Protein AF-A0A6G0WUA9-F1 (afdb_monomer_lite)

Structure (mmCIF, N/CA/C/O backbone):
data_AF-A0A6G0WUA9-F1
#
_entry.id   AF-A0A6G0WUA9-F1
#
loop_
_atom_site.group_PDB
_atom_site.id
_atom_site.type_symbol
_atom_site.label_atom_id
_atom_site.label_alt_id
_atom_site.label_comp_id
_atom_site.label_asym_id
_atom_site.label_entity_id
_atom_site.label_seq_id
_atom_site.pdbx_PDB_ins_code
_atom_site.Cartn_x
_atom_site.Cartn_y
_atom_site.Cartn_z
_atom_site.occupancy
_atom_site.B_iso_or_equiv
_atom_site.auth_seq_id
_atom_site.auth_comp_id
_atom_site.auth_asym_id
_atom_site.auth_atom_id
_atom_site.pdbx_PDB_model_num
ATOM 1 N N . MET A 1 1 ? 9.630 -8.449 4.099 1.00 45.69 1 MET A N 1
ATOM 2 C CA . MET A 1 1 ? 8.150 -8.418 4.098 1.00 45.69 1 MET A CA 1
ATOM 3 C C . MET A 1 1 ? 7.692 -8.421 2.646 1.00 45.69 1 MET A C 1
ATOM 5 O O . MET A 1 1 ? 8.078 -7.511 1.926 1.00 45.69 1 MET A O 1
ATOM 9 N N . GLY A 1 2 ? 6.976 -9.447 2.185 1.00 57.03 2 GLY A N 1
ATOM 10 C CA . GLY A 1 2 ? 6.483 -9.549 0.804 1.00 57.03 2 GLY A CA 1
ATOM 11 C C . GLY A 1 2 ? 4.972 -9.759 0.796 1.00 57.03 2 GLY A C 1
ATOM 12 O O . GLY A 1 2 ? 4.442 -10.394 1.703 1.00 57.03 2 GLY A O 1
ATOM 13 N N . TYR A 1 3 ? 4.275 -9.203 -0.194 1.00 69.69 3 TYR A N 1
ATOM 14 C CA . TYR A 1 3 ? 2.834 -9.393 -0.358 1.00 69.69 3 TYR A CA 1
ATOM 15 C C . TYR A 1 3 ? 2.589 -10.654 -1.196 1.00 69.69 3 TYR A C 1
ATOM 17 O O . TYR A 1 3 ? 2.623 -10.599 -2.422 1.00 69.69 3 TYR A O 1
ATOM 25 N N . ASN A 1 4 ? 2.435 -11.806 -0.541 1.00 78.56 4 ASN A N 1
ATOM 26 C CA . ASN A 1 4 ? 2.201 -13.090 -1.205 1.00 78.56 4 ASN A CA 1
ATOM 27 C C . ASN A 1 4 ? 0.867 -13.686 -0.723 1.00 78.56 4 ASN A C 1
ATOM 29 O O . ASN A 1 4 ? 0.706 -13.830 0.491 1.00 78.56 4 ASN A O 1
ATOM 33 N N . PRO A 1 5 ? -0.072 -14.056 -1.612 1.00 81.44 5 PRO A N 1
ATOM 34 C CA . PRO A 1 5 ? -0.045 -13.937 -3.076 1.00 81.44 5 PRO A CA 1
ATOM 35 C C . PRO A 1 5 ? -0.154 -12.484 -3.588 1.00 81.44 5 PRO A C 1
ATOM 37 O O . PRO A 1 5 ? -0.708 -11.623 -2.900 1.00 81.44 5 PRO A O 1
ATOM 40 N N . PRO A 1 6 ? 0.358 -12.189 -4.799 1.00 83.50 6 PRO A N 1
ATOM 41 C CA . PRO A 1 6 ? 0.211 -10.877 -5.428 1.00 83.50 6 PRO A CA 1
ATOM 42 C C . PRO A 1 6 ? -1.265 -10.579 -5.714 1.00 83.50 6 PRO A C 1
ATOM 44 O O . PRO A 1 6 ? -2.042 -11.493 -5.982 1.00 83.50 6 PRO A O 1
ATOM 47 N N . THR A 1 7 ? -1.654 -9.299 -5.707 1.00 83.25 7 THR A N 1
ATOM 48 C CA . THR A 1 7 ? -3.050 -8.861 -5.903 1.00 83.25 7 THR A CA 1
ATOM 49 C C . THR A 1 7 ? -3.685 -9.429 -7.179 1.00 83.25 7 THR A C 1
ATOM 51 O O . THR A 1 7 ? -4.884 -9.701 -7.188 1.00 83.25 7 THR A O 1
ATOM 54 N N . SER A 1 8 ? -2.897 -9.636 -8.238 1.00 81.75 8 SER A N 1
ATOM 55 C CA . SER A 1 8 ? -3.339 -10.232 -9.506 1.00 81.75 8 SER A CA 1
ATOM 56 C C . SER A 1 8 ? -3.740 -11.711 -9.410 1.00 81.75 8 SER A C 1
ATOM 58 O O . SER A 1 8 ? -4.536 -12.170 -10.223 1.00 81.75 8 SER A O 1
ATOM 60 N N . ALA A 1 9 ? -3.226 -12.451 -8.425 1.00 86.38 9 ALA A N 1
ATOM 61 C CA . ALA A 1 9 ? -3.489 -13.879 -8.235 1.00 86.38 9 ALA A CA 1
ATOM 62 C C . ALA A 1 9 ? -4.602 -14.163 -7.208 1.00 86.38 9 ALA A C 1
ATOM 64 O O . ALA A 1 9 ? -4.903 -15.323 -6.930 1.00 86.38 9 ALA A O 1
ATOM 65 N N . ILE A 1 10 ? -5.205 -13.126 -6.617 1.00 86.88 10 ILE A N 1
ATOM 66 C CA . ILE A 1 10 ? -6.220 -13.280 -5.568 1.00 86.88 10 ILE A CA 1
ATOM 67 C C . ILE A 1 10 ? -7.587 -13.571 -6.204 1.00 86.88 10 ILE A C 1
ATOM 69 O O . ILE A 1 10 ? -8.071 -12.751 -6.991 1.00 86.88 10 ILE A O 1
ATOM 73 N N . PRO A 1 11 ? -8.261 -14.679 -5.834 1.00 88.44 11 PRO A N 1
ATOM 74 C CA . PRO A 1 11 ? -9.616 -14.963 -6.294 1.00 88.44 11 PRO A CA 1
ATOM 75 C C . PRO A 1 11 ? -10.588 -13.846 -5.901 1.00 88.44 11 PRO A C 1
ATOM 77 O O . PRO A 1 11 ? -10.499 -13.288 -4.803 1.00 88.44 11 PRO A O 1
ATOM 80 N N . SER A 1 12 ? -11.564 -13.547 -6.762 1.00 85.62 12 SER A N 1
ATOM 81 C CA . SER A 1 12 ? -12.538 -12.462 -6.550 1.00 85.62 12 SER A CA 1
ATOM 82 C C . SER A 1 12 ? -13.232 -12.534 -5.183 1.00 85.62 12 SER A C 1
ATOM 84 O O . SER A 1 12 ? -13.353 -11.513 -4.507 1.00 85.62 12 SER A O 1
ATOM 86 N N . GLY A 1 13 ? -13.589 -13.742 -4.734 1.00 87.81 13 GLY A N 1
ATOM 87 C CA . GLY A 1 13 ? -14.255 -13.986 -3.451 1.00 87.81 13 GLY A CA 1
ATOM 88 C C . GLY A 1 13 ? -13.430 -13.642 -2.206 1.00 87.81 13 GLY A C 1
ATOM 89 O O . GLY A 1 13 ? -14.011 -13.371 -1.163 1.00 87.81 13 GLY A O 1
ATOM 90 N N . PHE A 1 14 ? -12.098 -13.583 -2.298 1.00 86.94 14 PHE A N 1
ATOM 91 C CA . PHE A 1 14 ? -11.214 -13.238 -1.172 1.00 86.94 14 PHE A CA 1
ATOM 92 C C . PHE A 1 14 ? -10.636 -11.823 -1.264 1.00 86.94 14 PHE A C 1
ATOM 94 O O . PHE A 1 14 ? -9.921 -11.368 -0.368 1.00 86.94 14 PHE A O 1
ATOM 101 N N . ARG A 1 15 ? -10.957 -11.082 -2.328 1.00 84.25 15 ARG A N 1
ATOM 102 C CA . ARG A 1 15 ? -10.395 -9.749 -2.563 1.00 84.25 15 ARG A CA 1
ATOM 103 C C . ARG A 1 15 ? -10.797 -8.749 -1.476 1.00 84.25 15 ARG A C 1
ATOM 105 O O . ARG A 1 15 ? -9.969 -7.919 -1.097 1.00 84.25 15 ARG A O 1
ATOM 112 N N . TRP A 1 16 ? -12.008 -8.877 -0.929 1.00 85.75 16 TRP A N 1
ATOM 113 C CA . TRP A 1 16 ? -12.521 -8.027 0.153 1.00 85.75 16 TRP A CA 1
ATOM 114 C C . TRP A 1 16 ? -11.680 -8.128 1.435 1.00 85.75 16 TRP A C 1
ATOM 116 O O . TRP A 1 16 ? -11.444 -7.127 2.114 1.00 85.75 16 TRP A O 1
ATOM 126 N N . LEU A 1 17 ? -11.151 -9.317 1.736 1.00 85.31 17 LEU A N 1
ATOM 127 C CA . LEU A 1 17 ? -10.341 -9.535 2.930 1.00 85.31 17 LEU A CA 1
ATOM 128 C C . LEU A 1 17 ? -9.086 -8.662 2.867 1.00 85.31 17 LEU A C 1
ATOM 130 O O . LEU A 1 17 ? -8.742 -7.962 3.816 1.00 85.31 17 LEU A O 1
ATOM 134 N N . THR A 1 18 ? -8.477 -8.596 1.682 1.00 80.38 18 THR A N 1
ATOM 135 C CA . THR A 1 18 ? -7.314 -7.741 1.459 1.00 80.38 18 THR A CA 1
ATOM 136 C C . THR A 1 18 ? -7.622 -6.251 1.494 1.00 80.38 18 THR A C 1
ATOM 138 O O . THR A 1 18 ? -6.723 -5.464 1.762 1.00 80.38 18 THR A O 1
ATOM 141 N N . THR A 1 19 ? -8.854 -5.830 1.203 1.00 82.25 19 THR A N 1
ATOM 142 C CA . THR A 1 19 ? -9.231 -4.411 1.287 1.00 82.25 19 THR A CA 1
ATOM 143 C C . THR A 1 19 ? -9.461 -3.944 2.721 1.00 82.25 19 THR A C 1
ATOM 145 O O . THR A 1 19 ? -9.361 -2.751 2.982 1.00 82.25 19 THR A O 1
ATOM 148 N N . ILE A 1 20 ? -9.722 -4.846 3.666 1.00 83.44 20 ILE A N 1
ATOM 149 C CA . ILE A 1 20 ? -9.905 -4.473 5.076 1.00 83.44 20 ILE A CA 1
ATOM 150 C C . ILE A 1 20 ? -8.560 -4.413 5.812 1.00 83.44 20 ILE A C 1
ATOM 152 O O . ILE A 1 20 ? -8.407 -3.627 6.740 1.00 83.44 20 ILE A O 1
ATOM 156 N N . THR A 1 21 ? -7.566 -5.203 5.394 1.00 85.25 21 THR A N 1
ATOM 157 C CA . THR A 1 21 ? -6.255 -5.299 6.056 1.00 85.25 21 THR A CA 1
ATOM 158 C C . THR A 1 21 ? -5.450 -3.988 5.963 1.00 85.25 21 THR A C 1
ATOM 160 O O . THR A 1 21 ? -4.906 -3.686 4.896 1.00 85.25 21 THR A O 1
ATOM 163 N N . PRO A 1 22 ? -5.268 -3.234 7.069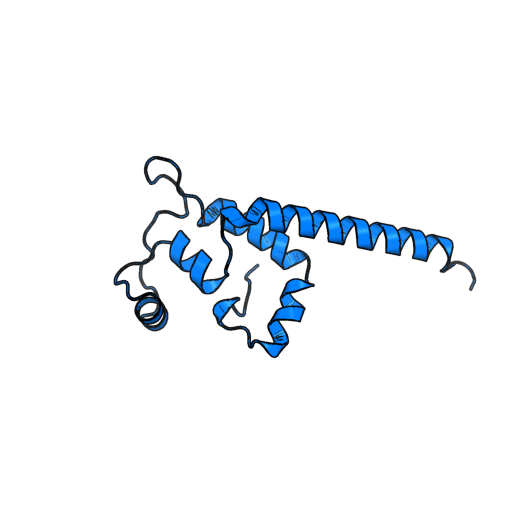 1.00 81.38 22 PRO A N 1
ATOM 164 C CA . PRO A 1 22 ? -4.612 -1.920 7.034 1.00 81.38 22 PRO A CA 1
ATOM 165 C C . PRO A 1 22 ? -3.152 -1.944 6.538 1.00 81.38 22 PRO A C 1
ATOM 167 O O . PRO A 1 22 ? -2.791 -1.088 5.724 1.00 81.38 22 PRO A O 1
ATOM 170 N N . PRO A 1 23 ? -2.310 -2.935 6.921 1.00 84.81 23 PRO A N 1
ATOM 171 C CA . PRO A 1 23 ? -0.922 -3.021 6.458 1.00 84.81 23 PRO A CA 1
ATOM 172 C C . PRO A 1 23 ? -0.741 -3.018 4.936 1.00 84.81 23 PRO A C 1
ATOM 174 O O . PRO A 1 23 ? 0.281 -2.540 4.441 1.00 84.81 23 PRO A O 1
ATOM 177 N N . LYS A 1 24 ? -1.731 -3.507 4.174 1.00 86.12 24 LYS A N 1
ATOM 178 C CA . LYS A 1 24 ? -1.681 -3.511 2.705 1.00 86.12 24 LYS A CA 1
ATOM 179 C C . LYS A 1 24 ? -1.519 -2.102 2.149 1.00 86.12 24 LYS A C 1
ATOM 181 O O . LYS A 1 24 ? -0.750 -1.898 1.211 1.00 86.12 24 LYS A O 1
ATOM 186 N N . TYR A 1 25 ? -2.242 -1.138 2.705 1.00 87.62 25 TYR A N 1
ATOM 187 C CA . TYR A 1 25 ? -2.235 0.236 2.219 1.00 87.62 25 TYR A CA 1
ATOM 188 C C . TYR A 1 25 ? -0.919 0.944 2.545 1.00 87.62 25 TYR A C 1
ATOM 190 O O . TYR A 1 25 ? -0.374 1.616 1.676 1.00 87.62 25 TYR A O 1
ATOM 198 N N . GLY A 1 26 ? -0.352 0.714 3.735 1.00 88.38 26 GLY A N 1
ATOM 199 C CA . GLY A 1 26 ? 0.982 1.214 4.086 1.00 88.38 26 GLY A CA 1
ATOM 200 C C . GLY A 1 26 ? 2.061 0.679 3.143 1.00 88.38 26 GLY A C 1
ATOM 201 O O . GLY A 1 26 ? 2.840 1.449 2.584 1.00 88.38 26 GLY A O 1
ATOM 202 N N . LEU A 1 27 ? 2.045 -0.631 2.871 1.00 88.94 27 LEU A N 1
ATOM 203 C CA . LEU A 1 27 ? 2.944 -1.234 1.886 1.00 88.94 27 LEU A CA 1
ATOM 204 C C . LEU A 1 27 ? 2.715 -0.655 0.483 1.00 88.94 27 LEU A C 1
ATOM 206 O O . LEU A 1 27 ? 3.680 -0.361 -0.212 1.00 88.94 27 LEU A O 1
ATOM 210 N N . SER A 1 28 ? 1.455 -0.452 0.087 1.00 87.75 28 SER A N 1
ATOM 211 C CA . SER A 1 28 ? 1.105 0.120 -1.219 1.00 87.75 28 SER A CA 1
ATOM 212 C C . SER A 1 28 ? 1.676 1.522 -1.406 1.00 87.75 28 SER A C 1
ATOM 214 O O . SER A 1 28 ? 2.147 1.825 -2.496 1.00 87.75 28 SER A O 1
ATOM 216 N N . ILE A 1 29 ? 1.674 2.347 -0.355 1.00 89.31 29 ILE A N 1
ATOM 217 C CA . ILE A 1 29 ? 2.256 3.695 -0.367 1.00 89.31 29 ILE A CA 1
ATOM 218 C C . ILE A 1 29 ? 3.783 3.621 -0.481 1.00 89.31 29 ILE A C 1
ATOM 220 O O . ILE A 1 29 ? 4.363 4.303 -1.316 1.00 89.31 29 ILE A O 1
ATOM 224 N N . LEU A 1 30 ? 4.450 2.783 0.317 1.00 89.31 30 LEU A N 1
ATOM 225 C CA . LEU A 1 30 ? 5.913 2.654 0.264 1.00 89.31 30 LEU A CA 1
ATOM 226 C C . LEU A 1 30 ? 6.386 2.135 -1.099 1.00 89.31 30 LEU A C 1
ATOM 228 O O . LEU A 1 30 ? 7.290 2.699 -1.714 1.00 89.31 30 LEU A O 1
ATOM 232 N N . VAL A 1 31 ? 5.747 1.073 -1.591 1.00 88.88 31 VAL A N 1
ATOM 233 C CA . VAL A 1 31 ? 6.098 0.433 -2.862 1.00 88.88 31 VAL A CA 1
ATOM 234 C C . VAL A 1 31 ? 5.847 1.378 -4.027 1.00 88.88 31 VAL A C 1
ATOM 236 O O . VAL A 1 31 ? 6.706 1.497 -4.893 1.00 88.88 31 VAL A O 1
ATOM 239 N N . SER A 1 32 ? 4.719 2.083 -4.057 1.00 88.12 32 SER A N 1
ATOM 240 C CA . SER A 1 32 ? 4.410 2.973 -5.175 1.00 88.12 32 SER A CA 1
ATOM 241 C C . SER A 1 32 ? 5.333 4.193 -5.237 1.00 88.12 32 SER A C 1
ATOM 243 O O . SER A 1 32 ? 5.661 4.654 -6.330 1.00 88.12 32 SER A O 1
ATOM 245 N N . GLN A 1 33 ? 5.782 4.706 -4.088 1.00 87.75 33 GLN A N 1
ATOM 246 C CA . GLN A 1 33 ? 6.733 5.816 -4.013 1.00 87.75 33 GLN A CA 1
ATOM 247 C C . GLN A 1 33 ? 8.103 5.416 -4.566 1.00 87.75 33 GLN A C 1
ATOM 249 O O . GLN A 1 33 ? 8.705 6.176 -5.320 1.00 87.75 33 GLN A O 1
ATOM 254 N N . ILE A 1 34 ? 8.575 4.214 -4.226 1.00 87.44 34 ILE A N 1
ATOM 255 C CA . ILE A 1 34 ? 9.912 3.738 -4.601 1.00 87.44 34 ILE A CA 1
ATOM 256 C C . ILE A 1 34 ? 9.921 3.164 -6.024 1.00 87.44 34 ILE A C 1
ATOM 258 O O . ILE A 1 34 ? 10.804 3.472 -6.822 1.00 87.44 34 ILE A O 1
ATOM 262 N N . PHE A 1 35 ? 8.941 2.323 -6.351 1.00 86.12 35 PHE A N 1
ATOM 263 C CA . PHE A 1 35 ? 8.961 1.474 -7.543 1.00 86.12 35 PHE A CA 1
ATOM 264 C C . PHE A 1 35 ? 8.012 1.925 -8.651 1.00 86.12 35 PHE A C 1
ATOM 266 O O . PHE A 1 35 ? 8.195 1.513 -9.794 1.00 86.12 35 PHE A O 1
ATOM 273 N N . SER A 1 36 ? 7.023 2.774 -8.361 1.00 83.62 36 SER A N 1
ATOM 274 C CA . SER A 1 36 ? 6.059 3.240 -9.372 1.00 83.62 36 SER A CA 1
ATOM 275 C C . SER A 1 36 ? 6.286 4.688 -9.821 1.00 83.62 36 SER A C 1
ATOM 277 O O . SER A 1 36 ? 5.532 5.192 -10.658 1.00 83.62 36 SER A O 1
ATOM 279 N N . LYS A 1 37 ? 7.335 5.351 -9.317 1.00 82.62 37 LYS A N 1
ATOM 280 C CA . LYS A 1 37 ? 7.748 6.698 -9.728 1.00 82.62 37 LYS A CA 1
ATOM 281 C C . LYS A 1 37 ? 9.009 6.639 -10.597 1.00 82.62 37 LYS A C 1
ATOM 283 O O . LYS A 1 37 ? 10.006 6.019 -10.232 1.00 82.62 37 LYS A O 1
ATOM 288 N N . CYS A 1 38 ? 8.952 7.320 -11.737 1.00 81.19 38 CYS A N 1
ATOM 289 C CA . CYS A 1 38 ? 10.109 7.636 -12.567 1.00 81.19 38 CYS A CA 1
ATOM 290 C C . CYS A 1 38 ? 10.304 9.145 -12.542 1.00 81.19 38 CYS A C 1
ATOM 292 O O . CYS A 1 38 ? 9.398 9.879 -12.929 1.00 81.19 38 CYS A O 1
ATOM 294 N N . GLU A 1 39 ? 11.443 9.604 -12.031 1.00 75.56 39 GLU A N 1
ATOM 295 C CA . GLU A 1 39 ? 11.785 11.024 -12.057 1.00 75.56 39 GLU A CA 1
ATOM 296 C C . GLU A 1 39 ? 12.242 11.441 -13.464 1.00 75.56 39 GLU A C 1
ATOM 298 O O . GLU A 1 39 ? 12.646 10.596 -14.272 1.00 75.56 39 GLU A O 1
ATOM 303 N N . ASN A 1 40 ? 12.137 12.737 -13.773 1.00 63.66 40 ASN A N 1
ATOM 304 C CA . ASN A 1 40 ? 12.457 13.296 -15.087 1.00 63.66 40 ASN A CA 1
ATOM 305 C C . ASN A 1 40 ? 13.935 13.026 -15.423 1.00 63.66 40 ASN A C 1
ATOM 307 O O . ASN A 1 40 ? 14.821 13.701 -14.909 1.00 63.66 40 ASN A O 1
ATOM 311 N N . GLY A 1 41 ? 14.191 12.012 -16.257 1.00 61.09 41 GLY A N 1
ATOM 312 C CA . GLY A 1 41 ? 15.541 11.558 -16.615 1.00 61.09 41 GLY A CA 1
ATOM 313 C C . GLY A 1 41 ? 15.811 10.059 -16.433 1.00 61.09 41 GLY A C 1
ATOM 314 O O . GLY A 1 41 ? 16.966 9.660 -16.471 1.00 61.09 41 GLY A O 1
ATOM 315 N N . ASN A 1 42 ? 14.789 9.215 -16.224 1.00 63.22 42 ASN A N 1
ATOM 316 C CA . ASN A 1 42 ? 14.932 7.764 -15.974 1.00 63.22 42 ASN A CA 1
ATOM 317 C C . ASN A 1 42 ? 15.726 7.406 -14.698 1.00 63.22 42 ASN A C 1
ATOM 319 O O . ASN A 1 42 ? 16.062 6.242 -14.478 1.00 63.22 42 ASN A O 1
ATOM 323 N N . HIS A 1 43 ? 15.986 8.378 -13.824 1.00 62.81 43 HIS A N 1
ATOM 324 C CA . HIS A 1 43 ? 16.744 8.211 -12.583 1.00 62.81 43 HIS A CA 1
ATOM 325 C C . HIS A 1 43 ? 15.835 7.866 -11.392 1.00 62.81 43 HIS A C 1
ATOM 327 O O . HIS A 1 43 ? 15.786 8.578 -10.396 1.00 62.81 43 HIS A O 1
ATOM 333 N N . GLY A 1 44 ? 15.089 6.764 -11.4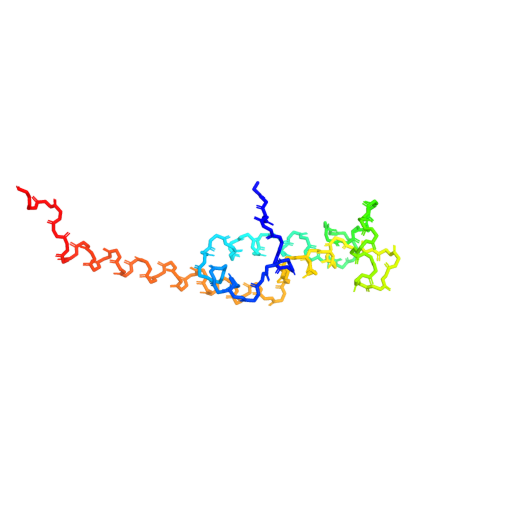85 1.00 70.06 44 GLY A N 1
ATOM 334 C CA . GLY A 1 44 ? 14.260 6.257 -10.387 1.00 70.06 44 GLY A CA 1
ATOM 335 C C . GLY A 1 44 ? 14.298 4.737 -10.314 1.00 70.06 44 GLY A C 1
ATOM 336 O O . GLY A 1 44 ? 14.442 4.077 -11.339 1.00 70.06 44 GLY A O 1
ATOM 337 N N . MET A 1 45 ? 14.129 4.160 -9.119 1.00 79.12 45 MET A N 1
ATOM 338 C CA . MET A 1 45 ? 14.136 2.698 -8.929 1.00 79.12 45 MET A CA 1
ATOM 339 C C . MET A 1 45 ? 13.016 1.973 -9.704 1.00 79.12 45 MET A C 1
ATOM 341 O O . MET A 1 45 ? 13.100 0.764 -9.909 1.00 79.12 45 MET A O 1
ATOM 345 N N . GLY A 1 46 ? 11.995 2.698 -10.176 1.00 79.31 46 GLY A N 1
ATOM 346 C CA . GLY A 1 46 ? 10.923 2.176 -11.027 1.00 79.31 46 GLY A CA 1
ATOM 347 C C . GLY A 1 46 ? 11.230 2.080 -12.530 1.00 79.31 46 GLY A C 1
ATOM 348 O O . GLY A 1 46 ? 10.495 1.401 -13.249 1.00 79.31 46 GLY A O 1
ATOM 349 N N . CYS A 1 47 ? 12.279 2.748 -13.020 1.00 83.44 47 CYS A N 1
ATOM 350 C CA . CYS A 1 47 ? 12.567 2.887 -14.456 1.00 83.44 47 CYS A CA 1
ATOM 351 C C . CYS A 1 47 ? 13.428 1.778 -15.084 1.00 83.44 47 CYS A C 1
ATOM 353 O O . CYS A 1 47 ? 13.256 1.527 -16.280 1.00 83.44 47 CYS A O 1
ATOM 355 N N . PRO A 1 48 ? 14.338 1.100 -14.353 1.00 85.69 48 PRO A N 1
ATOM 356 C CA . PRO A 1 48 ? 15.088 -0.018 -14.903 1.00 85.69 48 PRO A CA 1
ATOM 357 C C . PRO A 1 48 ? 14.169 -1.105 -15.465 1.00 85.69 48 PRO A C 1
ATOM 359 O O . PRO A 1 48 ? 13.108 -1.410 -14.911 1.00 85.69 48 PRO A O 1
ATOM 362 N N . THR A 1 49 ? 14.594 -1.713 -16.569 1.00 85.00 49 THR A N 1
ATOM 363 C CA . THR A 1 49 ? 13.949 -2.908 -17.108 1.00 85.00 49 THR A CA 1
ATOM 364 C C . THR A 1 49 ? 14.370 -4.127 -16.298 1.00 85.00 49 THR A C 1
ATOM 366 O O . THR A 1 49 ? 15.540 -4.308 -15.952 1.00 85.00 49 THR A O 1
ATOM 369 N N . LEU A 1 50 ? 13.399 -4.973 -15.968 1.00 82.81 50 LEU A N 1
ATOM 370 C CA . LEU A 1 50 ? 13.656 -6.202 -15.233 1.00 82.81 50 LEU A CA 1
ATOM 371 C C . LEU A 1 50 ? 14.284 -7.245 -16.166 1.00 82.81 50 LEU A C 1
ATOM 373 O O . LEU A 1 50 ? 13.775 -7.509 -17.255 1.00 82.81 50 LEU A O 1
ATOM 377 N N . LYS A 1 51 ? 15.375 -7.870 -15.716 1.00 83.62 51 LYS A N 1
ATOM 378 C CA . LYS A 1 51 ? 15.986 -9.030 -16.382 1.00 83.62 51 LYS A CA 1
ATOM 379 C C . LYS A 1 51 ? 15.413 -10.322 -15.795 1.00 83.62 51 LYS A C 1
ATOM 381 O O . LYS A 1 51 ? 15.121 -10.373 -14.605 1.00 83.62 51 LYS A O 1
ATOM 386 N N . ASN A 1 52 ? 15.291 -11.367 -16.617 1.00 80.38 52 ASN A N 1
ATOM 387 C CA . ASN A 1 52 ? 14.818 -12.702 -16.213 1.00 80.38 52 ASN A CA 1
ATOM 388 C C . ASN A 1 52 ? 13.395 -12.735 -15.617 1.00 80.38 52 ASN A C 1
ATOM 390 O O . ASN A 1 52 ? 13.118 -13.479 -14.678 1.00 80.38 52 ASN A O 1
ATOM 394 N N . VAL A 1 53 ? 12.474 -11.941 -16.168 1.00 80.94 53 VAL A N 1
ATOM 395 C CA . VAL A 1 53 ? 11.057 -12.003 -15.780 1.00 80.94 53 VAL A CA 1
ATOM 396 C C . VAL A 1 53 ? 10.422 -13.286 -16.334 1.00 80.94 53 VAL A C 1
ATOM 398 O O . VAL A 1 53 ? 10.647 -13.611 -17.503 1.00 80.94 53 VAL A O 1
ATOM 401 N N . PRO A 1 54 ? 9.596 -14.007 -15.550 1.00 81.25 54 PRO A N 1
ATOM 402 C CA . PRO A 1 54 ? 8.865 -15.170 -16.041 1.00 81.25 54 PRO A CA 1
ATOM 403 C C . PRO A 1 54 ? 8.056 -14.855 -17.307 1.00 81.25 54 PRO A C 1
ATOM 405 O O . PRO A 1 54 ? 7.282 -13.895 -17.348 1.00 81.25 54 PRO A O 1
ATOM 408 N N . THR A 1 55 ? 8.181 -15.704 -18.329 1.00 78.81 55 THR A N 1
ATOM 409 C CA . THR A 1 55 ? 7.544 -15.511 -19.647 1.00 78.81 55 THR A CA 1
ATOM 410 C C . THR A 1 55 ? 6.017 -15.470 -19.585 1.00 78.81 55 THR A C 1
ATOM 412 O O . THR A 1 55 ? 5.387 -14.863 -20.446 1.00 78.81 55 THR A O 1
ATOM 415 N N . VAL A 1 56 ? 5.414 -16.061 -18.550 1.00 81.56 56 VAL A N 1
ATOM 416 C CA . VAL A 1 56 ? 3.969 -15.993 -18.284 1.00 81.56 56 VAL A CA 1
ATOM 417 C C . VAL A 1 56 ? 3.516 -14.544 -18.095 1.00 81.56 56 VAL A C 1
ATOM 419 O O . VAL A 1 56 ? 2.537 -14.122 -18.702 1.00 81.56 56 VAL A O 1
ATOM 422 N N . ILE A 1 57 ? 4.272 -13.761 -17.323 1.00 80.38 57 ILE A N 1
ATOM 423 C CA . ILE A 1 57 ? 3.947 -12.364 -17.015 1.00 80.38 57 ILE A CA 1
ATOM 424 C C . ILE A 1 57 ? 4.174 -11.496 -18.260 1.00 80.38 57 ILE A C 1
ATOM 426 O O . ILE A 1 57 ? 3.335 -10.670 -18.603 1.00 80.38 57 ILE A O 1
ATOM 430 N N . LEU A 1 58 ? 5.254 -11.747 -19.007 1.00 81.50 58 LEU A N 1
ATOM 431 C CA . LEU A 1 58 ? 5.529 -11.058 -20.276 1.00 81.50 58 LEU A CA 1
ATOM 432 C C . LEU A 1 58 ? 4.424 -11.294 -21.320 1.00 81.50 58 LEU A C 1
ATOM 434 O O . LEU A 1 58 ? 3.995 -10.350 -21.982 1.00 81.50 58 LEU A O 1
ATOM 438 N N . LYS A 1 59 ? 3.910 -12.529 -21.427 1.00 81.00 59 LYS A N 1
ATOM 439 C CA . LYS A 1 59 ? 2.769 -12.861 -22.296 1.00 81.00 59 LYS A CA 1
ATOM 440 C C . LYS A 1 59 ? 1.485 -12.157 -21.859 1.00 81.00 59 LYS A C 1
ATOM 442 O O . LYS A 1 59 ? 0.748 -11.688 -22.717 1.00 81.00 59 LYS A O 1
ATOM 447 N N . GLN A 1 60 ? 1.230 -12.052 -20.554 1.00 82.31 60 GLN A N 1
ATOM 448 C CA . GLN A 1 60 ? 0.051 -11.354 -20.031 1.00 82.31 60 GLN A CA 1
ATOM 449 C C . GLN A 1 60 ? 0.094 -9.839 -20.272 1.00 82.31 60 GLN A C 1
ATOM 451 O O . GLN A 1 60 ? -0.951 -9.242 -20.510 1.00 82.31 60 GLN A O 1
ATOM 456 N N . LEU A 1 61 ? 1.280 -9.219 -20.240 1.00 80.62 61 LEU A N 1
ATOM 457 C CA . LEU A 1 61 ? 1.451 -7.798 -20.568 1.00 80.62 61 LEU A CA 1
ATOM 458 C C . LEU A 1 61 ? 1.633 -7.523 -22.072 1.00 80.62 61 LEU A C 1
ATOM 460 O O . LEU A 1 61 ? 1.599 -6.363 -22.477 1.00 80.62 61 LEU A O 1
ATOM 464 N N . GLY A 1 62 ? 1.859 -8.549 -22.897 1.00 81.31 62 GLY A N 1
ATOM 465 C CA . GLY A 1 62 ? 2.096 -8.397 -24.336 1.00 81.31 62 GLY A CA 1
ATOM 466 C C . GLY A 1 62 ? 3.387 -7.644 -24.688 1.00 81.31 62 GLY A C 1
ATOM 467 O O . GLY A 1 62 ? 3.484 -7.077 -25.774 1.00 81.31 62 GLY A O 1
ATOM 468 N N . LYS A 1 63 ? 4.378 -7.605 -23.785 1.00 81.25 63 LYS A N 1
ATOM 469 C CA . LYS A 1 63 ? 5.644 -6.874 -23.974 1.00 81.25 63 LYS A CA 1
ATOM 470 C C . LYS A 1 63 ? 6.854 -7.793 -23.835 1.00 81.25 63 LYS A C 1
ATOM 472 O O . LYS A 1 63 ? 6.882 -8.665 -22.974 1.00 81.25 63 LYS A O 1
ATOM 477 N N . SER A 1 64 ? 7.883 -7.548 -24.652 1.00 77.81 64 SER A N 1
ATOM 478 C CA . SER A 1 64 ? 9.170 -8.264 -24.575 1.00 77.81 64 SER A CA 1
ATOM 479 C C . SER A 1 64 ? 10.007 -7.851 -23.363 1.00 77.81 64 SER A C 1
ATOM 481 O O . SER A 1 64 ? 10.770 -8.662 -22.855 1.00 77.81 64 SER A O 1
ATOM 483 N N . ASN A 1 65 ? 9.879 -6.598 -22.921 1.00 80.00 65 ASN A N 1
ATOM 484 C CA . ASN A 1 65 ? 10.593 -6.037 -21.780 1.00 80.00 65 ASN A CA 1
ATOM 485 C C . ASN A 1 65 ? 9.588 -5.292 -20.903 1.00 80.00 65 ASN A C 1
ATOM 487 O O . ASN A 1 65 ? 8.731 -4.579 -21.426 1.00 80.00 65 ASN A O 1
ATOM 491 N N . VAL A 1 66 ? 9.706 -5.447 -19.586 1.00 85.69 66 VAL A N 1
ATOM 492 C CA . VAL A 1 66 ? 8.859 -4.761 -18.604 1.00 85.69 66 VAL A CA 1
ATOM 493 C C . VAL A 1 66 ? 9.725 -3.970 -17.636 1.00 85.69 66 VAL A C 1
ATOM 495 O O . VAL A 1 66 ? 10.798 -4.417 -17.220 1.00 85.69 66 VAL A O 1
ATOM 498 N N . THR A 1 67 ? 9.265 -2.777 -17.290 1.00 87.00 67 THR A N 1
ATOM 499 C CA . THR A 1 67 ? 9.890 -1.948 -16.254 1.00 87.00 67 THR A CA 1
ATOM 500 C C . THR A 1 67 ? 9.482 -2.418 -14.860 1.00 87.00 67 THR A C 1
ATOM 502 O O . THR A 1 67 ? 8.451 -3.074 -14.683 1.00 87.00 67 THR A O 1
ATOM 505 N N . VAL A 1 68 ? 10.271 -2.058 -13.844 1.00 87.25 68 VAL A N 1
ATOM 506 C CA . VAL A 1 68 ? 9.915 -2.309 -12.436 1.00 87.25 68 VAL A CA 1
ATOM 507 C C . VAL A 1 68 ? 8.554 -1.683 -12.104 1.00 87.25 68 VAL A C 1
ATOM 509 O O . VAL A 1 68 ? 7.715 -2.321 -11.464 1.00 87.25 68 VAL A O 1
ATOM 512 N N . LYS A 1 69 ? 8.281 -0.481 -12.622 1.00 87.31 69 LYS A N 1
ATOM 513 C CA . LYS A 1 69 ? 6.973 0.169 -12.513 1.00 87.31 69 LYS A CA 1
ATOM 514 C C . LYS A 1 69 ? 5.845 -0.700 -13.068 1.00 87.31 69 LYS A C 1
ATOM 516 O O . LYS A 1 69 ? 4.91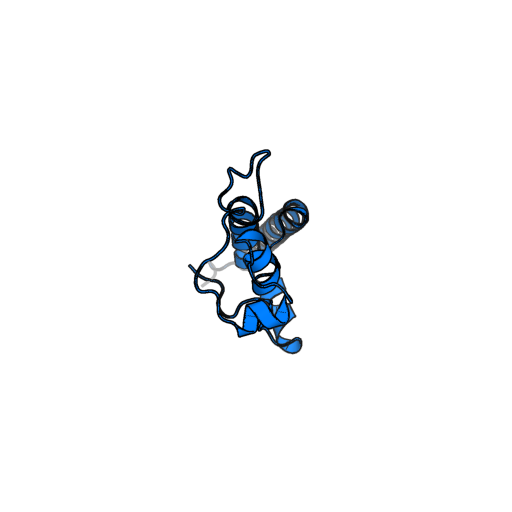0 -1.013 -12.342 1.00 87.31 69 LYS A O 1
ATOM 521 N N . GLU A 1 70 ? 5.922 -1.114 -14.330 1.00 86.12 70 GLU A N 1
ATOM 522 C CA . GLU A 1 70 ? 4.843 -1.889 -14.964 1.00 86.12 70 GLU A CA 1
ATOM 523 C C . GLU A 1 70 ? 4.612 -3.228 -14.268 1.00 86.12 70 GLU A C 1
ATOM 525 O O . GLU A 1 70 ? 3.471 -3.646 -14.074 1.00 86.12 70 GLU A O 1
ATOM 530 N N . PHE A 1 71 ? 5.692 -3.879 -13.838 1.00 87.12 71 PHE A N 1
ATOM 531 C CA . PHE A 1 71 ? 5.609 -5.116 -13.079 1.00 87.12 71 PHE A CA 1
ATOM 532 C C . PHE A 1 71 ? 4.906 -4.918 -11.731 1.00 87.12 71 PHE A C 1
ATOM 534 O O . PHE A 1 71 ? 4.011 -5.691 -11.383 1.00 87.12 71 PHE A O 1
ATOM 541 N N . THR A 1 72 ? 5.273 -3.877 -10.975 1.00 86.81 72 THR A N 1
ATOM 542 C CA . THR A 1 72 ? 4.654 -3.594 -9.669 1.00 86.81 72 THR A CA 1
ATOM 543 C C . THR A 1 72 ? 3.185 -3.195 -9.793 1.00 86.81 72 THR A C 1
ATOM 545 O O . THR A 1 72 ? 2.348 -3.665 -9.016 1.00 86.81 72 THR A O 1
ATOM 548 N N . GLU A 1 73 ? 2.838 -2.406 -10.809 1.00 86.81 73 GLU A N 1
ATOM 549 C CA . GLU A 1 73 ? 1.455 -2.029 -11.090 1.00 86.81 73 GLU A CA 1
ATOM 550 C C . GLU A 1 73 ? 0.608 -3.234 -11.518 1.00 86.81 73 GLU A C 1
ATOM 552 O O . GLU A 1 73 ? -0.525 -3.371 -11.057 1.00 86.81 73 GLU A O 1
ATOM 557 N N . PHE A 1 74 ? 1.146 -4.134 -12.345 1.00 86.81 74 PHE A N 1
ATOM 558 C CA . PHE A 1 74 ? 0.423 -5.321 -12.804 1.00 86.81 74 PHE A CA 1
ATOM 559 C C . PHE A 1 74 ? 0.236 -6.358 -11.690 1.00 86.81 74 PHE A C 1
ATOM 561 O O . PHE A 1 74 ? -0.882 -6.803 -11.434 1.00 86.81 74 PHE A O 1
ATOM 568 N N . MET A 1 75 ? 1.312 -6.722 -10.987 1.00 86.31 75 MET A N 1
ATOM 569 C CA . MET A 1 75 ? 1.277 -7.787 -9.979 1.00 86.31 75 MET A CA 1
ATOM 570 C C . MET A 1 75 ? 0.575 -7.348 -8.694 1.00 86.31 75 MET A C 1
ATOM 572 O O . MET A 1 75 ? -0.239 -8.086 -8.136 1.00 86.31 75 MET A O 1
ATOM 576 N N . PHE A 1 76 ? 0.861 -6.136 -8.216 1.00 85.25 76 PHE A N 1
ATOM 577 C CA . PHE A 1 76 ? 0.388 -5.679 -6.910 1.00 85.25 76 PHE A CA 1
ATOM 578 C C . PHE A 1 76 ? -0.753 -4.661 -6.991 1.00 85.25 76 PHE A C 1
ATOM 580 O O . PHE A 1 76 ? -1.378 -4.393 -5.964 1.00 85.25 76 PHE A O 1
ATOM 587 N N . SER A 1 77 ? -1.085 -4.127 -8.177 1.00 83.81 77 SER A N 1
ATOM 588 C CA . SER A 1 77 ? -2.044 -3.014 -8.334 1.00 83.81 77 SER A CA 1
ATOM 589 C C . SER A 1 77 ? -1.677 -1.776 -7.499 1.00 83.81 77 SER A C 1
ATOM 591 O O . SER A 1 77 ? -2.538 -0.986 -7.104 1.00 83.81 77 SER A O 1
ATOM 593 N N . MET A 1 78 ? -0.383 -1.593 -7.226 1.00 86.00 78 MET A N 1
ATOM 594 C CA . MET A 1 78 ? 0.152 -0.471 -6.457 1.00 86.00 78 MET A CA 1
ATOM 595 C C . MET A 1 78 ? 0.580 0.625 -7.430 1.00 86.00 78 MET A C 1
ATOM 597 O O . MET A 1 78 ? 1.643 0.545 -8.029 1.00 86.00 78 MET A O 1
ATOM 601 N N . LYS A 1 79 ? -0.288 1.623 -7.623 1.00 87.25 79 LYS A N 1
ATOM 602 C CA . LYS A 1 79 ? -0.053 2.773 -8.507 1.00 87.25 79 LYS A CA 1
ATOM 603 C C . LYS A 1 79 ? 0.249 4.017 -7.689 1.00 87.25 79 LYS A C 1
ATOM 605 O O . LYS A 1 79 ? -0.421 4.254 -6.684 1.00 87.25 79 LYS A O 1
ATOM 610 N N . TYR A 1 80 ? 1.178 4.842 -8.168 1.00 85.19 80 TYR A N 1
ATOM 611 C CA . TYR A 1 80 ? 1.525 6.113 -7.523 1.00 85.19 80 TYR A CA 1
ATOM 612 C C . TYR A 1 80 ? 0.330 7.079 -7.438 1.00 85.19 80 TYR A C 1
ATOM 614 O O . TYR A 1 80 ? 0.114 7.706 -6.405 1.00 85.19 80 TYR A O 1
ATOM 622 N N . ASP A 1 81 ? -0.500 7.132 -8.483 1.00 86.31 81 ASP A N 1
ATOM 623 C CA . ASP A 1 81 ? -1.678 8.012 -8.560 1.00 86.31 81 ASP A CA 1
ATOM 624 C C . ASP A 1 81 ? -2.722 7.740 -7.455 1.00 86.31 81 ASP A C 1
ATOM 626 O O . ASP A 1 81 ? -3.412 8.636 -6.973 1.00 86.31 81 ASP A O 1
ATOM 630 N N . ASN A 1 82 ? -2.787 6.501 -6.958 1.00 84.44 82 ASN A N 1
ATOM 631 C CA . ASN A 1 82 ? -3.718 6.119 -5.896 1.00 84.44 82 ASN A CA 1
ATOM 632 C C . ASN A 1 82 ? -3.187 6.388 -4.476 1.00 84.44 82 ASN A C 1
ATOM 634 O O . ASN A 1 82 ? -3.883 6.086 -3.505 1.00 84.44 82 A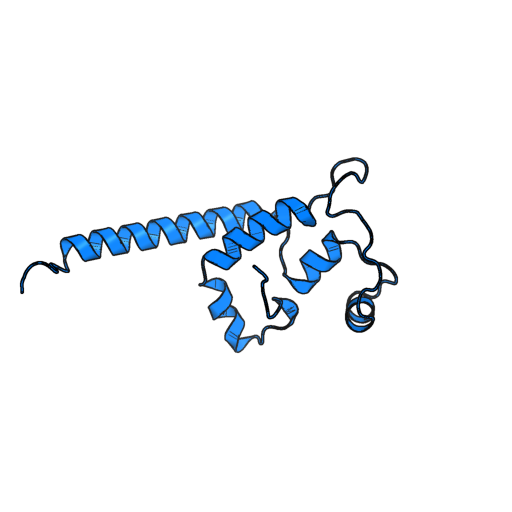SN A O 1
ATOM 638 N N . ASN A 1 83 ? -1.996 6.971 -4.317 1.00 85.31 83 ASN A N 1
ATOM 639 C CA . ASN A 1 83 ? -1.383 7.164 -3.001 1.00 85.31 83 ASN A CA 1
ATOM 640 C C . ASN A 1 83 ? -2.202 8.033 -2.057 1.00 85.31 83 ASN A C 1
ATOM 642 O O . ASN A 1 83 ? -2.328 7.693 -0.882 1.00 85.31 83 ASN A O 1
ATOM 646 N N . ALA A 1 84 ? -2.809 9.105 -2.565 1.00 87.00 84 ALA A N 1
ATOM 647 C CA . ALA A 1 84 ? -3.682 9.950 -1.759 1.00 87.00 84 ALA A CA 1
ATOM 648 C C . ALA A 1 84 ? -4.873 9.152 -1.202 1.00 87.00 84 ALA A C 1
ATOM 650 O O . ALA A 1 84 ? -5.178 9.236 -0.014 1.00 87.00 84 ALA A O 1
ATOM 651 N N . LYS A 1 85 ? -5.491 8.302 -2.034 1.00 87.56 85 LYS A N 1
ATOM 652 C CA . LYS A 1 85 ? -6.614 7.443 -1.629 1.00 87.56 85 LYS A CA 1
ATOM 653 C C . LYS A 1 85 ? -6.181 6.436 -0.567 1.00 87.56 85 LYS A C 1
ATOM 655 O O . LYS A 1 85 ? -6.847 6.308 0.454 1.00 87.56 85 LYS A O 1
ATOM 660 N N . TYR A 1 86 ? -5.055 5.752 -0.775 1.00 88.12 86 TYR A N 1
ATOM 661 C CA . TYR A 1 86 ? -4.535 4.785 0.196 1.00 88.12 86 TYR A CA 1
ATOM 662 C C . TYR A 1 86 ? -4.186 5.443 1.534 1.00 88.12 86 TYR A C 1
ATOM 664 O O . TYR A 1 86 ? -4.488 4.875 2.580 1.00 88.12 86 TYR A O 1
ATOM 672 N N . ASN A 1 87 ? -3.623 6.653 1.514 1.00 87.50 87 ASN A N 1
ATOM 673 C CA . ASN A 1 87 ? -3.297 7.396 2.729 1.00 87.50 87 ASN A CA 1
ATOM 674 C C . ASN A 1 87 ? -4.557 7.770 3.527 1.00 87.50 87 ASN A C 1
ATOM 676 O O . ASN A 1 87 ? -4.635 7.503 4.724 1.00 87.50 87 ASN A O 1
ATOM 680 N N . VAL A 1 88 ? -5.585 8.301 2.855 1.00 91.12 88 VAL A N 1
ATOM 681 C CA . VAL A 1 88 ? -6.874 8.629 3.492 1.00 91.12 88 VAL A CA 1
ATOM 682 C C . VAL A 1 88 ? -7.521 7.387 4.108 1.00 91.12 88 VAL A C 1
ATOM 684 O O . VAL A 1 88 ? -8.024 7.455 5.227 1.00 91.12 88 VAL A O 1
ATOM 687 N N . VAL A 1 89 ? -7.465 6.239 3.427 1.00 90.12 89 VAL A N 1
ATOM 688 C CA . VAL A 1 89 ? -8.008 4.976 3.951 1.00 90.12 89 VAL A CA 1
ATOM 689 C C . VAL A 1 89 ? -7.269 4.522 5.213 1.00 90.12 89 VAL A C 1
ATOM 691 O O . VAL A 1 89 ? -7.917 4.155 6.191 1.00 90.12 89 VAL A O 1
ATOM 694 N N . VAL A 1 90 ? -5.933 4.581 5.240 1.00 89.00 90 VAL A N 1
ATOM 695 C CA . VAL A 1 90 ? -5.140 4.212 6.430 1.00 89.00 90 VAL A CA 1
ATOM 696 C C . VAL A 1 90 ? -5.471 5.109 7.614 1.00 89.00 90 VAL A C 1
ATOM 698 O O . VAL A 1 90 ? -5.699 4.609 8.717 1.00 89.00 90 VAL A O 1
ATOM 701 N N . VAL A 1 91 ? -5.534 6.422 7.389 1.00 91.06 91 VAL A N 1
ATOM 702 C CA . VAL A 1 91 ? -5.882 7.395 8.431 1.00 91.06 91 VAL A CA 1
ATOM 703 C C . VAL A 1 91 ? -7.309 7.159 8.926 1.00 91.06 91 VAL A C 1
ATOM 705 O O . VAL A 1 91 ? -7.531 7.097 10.132 1.00 91.06 91 VAL A O 1
ATOM 708 N N . GLY A 1 92 ? -8.261 6.932 8.018 1.00 92.19 92 GLY A N 1
ATOM 709 C CA . GLY A 1 92 ? -9.651 6.637 8.362 1.00 92.19 92 GLY A CA 1
ATOM 710 C C . GLY A 1 92 ? -9.798 5.377 9.215 1.00 92.19 92 GLY A C 1
ATOM 711 O O . GLY A 1 92 ? -10.465 5.412 10.248 1.00 92.19 92 GLY A O 1
ATOM 712 N N . ILE A 1 93 ? -9.126 4.283 8.842 1.00 90.00 93 ILE A N 1
ATOM 713 C CA . ILE A 1 93 ? -9.140 3.042 9.631 1.00 90.00 93 ILE A CA 1
ATOM 714 C C . ILE A 1 93 ? -8.475 3.256 10.997 1.00 90.00 93 ILE A C 1
ATOM 716 O O . ILE A 1 93 ? -8.992 2.789 12.009 1.00 90.00 93 ILE A O 1
ATOM 720 N N . THR A 1 94 ? -7.368 3.999 11.048 1.00 91.31 94 THR A N 1
ATOM 721 C CA . THR A 1 94 ? -6.687 4.331 12.308 1.00 91.31 94 THR A CA 1
ATOM 722 C C . THR A 1 94 ? -7.619 5.087 13.251 1.00 91.31 94 THR A C 1
ATOM 724 O O . THR A 1 94 ? -7.778 4.687 14.401 1.00 91.31 94 THR A O 1
ATOM 727 N N . ILE A 1 95 ? -8.298 6.128 12.764 1.00 94.69 95 ILE A N 1
ATOM 728 C CA . ILE A 1 95 ? -9.265 6.901 13.555 1.00 94.69 95 ILE A CA 1
ATOM 729 C C . ILE A 1 95 ? -10.422 6.008 14.019 1.00 94.69 95 ILE A C 1
ATOM 731 O O . ILE A 1 95 ? -10.806 6.071 15.184 1.00 94.69 95 ILE A O 1
ATOM 735 N N . ALA A 1 96 ? -10.948 5.138 13.154 1.00 93.25 96 ALA A N 1
ATOM 736 C CA . ALA A 1 96 ? -12.021 4.217 13.523 1.00 93.25 96 ALA A CA 1
ATOM 737 C C . ALA A 1 96 ? -11.607 3.268 14.662 1.00 93.25 96 ALA A C 1
ATOM 739 O O . ALA A 1 96 ? -12.349 3.115 15.631 1.00 93.25 96 ALA A O 1
ATOM 740 N N . PHE A 1 97 ? -10.406 2.682 14.598 1.00 91.25 97 PHE A N 1
ATOM 741 C CA . PHE A 1 97 ? -9.882 1.850 15.685 1.00 91.25 97 PHE A CA 1
ATOM 742 C C . PHE A 1 97 ? -9.631 2.643 16.967 1.00 91.25 97 PHE A C 1
ATOM 744 O O . PHE A 1 97 ? -9.899 2.127 18.049 1.00 91.25 97 PHE A O 1
ATOM 751 N N . LEU A 1 98 ? -9.178 3.896 16.870 1.00 92.88 98 LEU A N 1
ATOM 752 C CA . LEU A 1 98 ? -9.024 4.766 18.037 1.00 92.88 98 LEU A CA 1
ATOM 753 C C . LEU A 1 98 ? -10.373 5.072 18.698 1.00 92.88 98 LEU A C 1
ATOM 755 O O . LEU A 1 98 ? -10.481 5.011 19.920 1.00 92.88 98 LEU A O 1
ATOM 759 N N . LEU A 1 99 ? -11.425 5.332 17.919 1.00 95.31 99 LEU A N 1
ATOM 760 C CA . LEU A 1 99 ? -12.775 5.527 18.455 1.00 95.31 99 LEU A CA 1
ATOM 761 C C . LEU A 1 99 ? -13.308 4.255 19.123 1.00 95.31 99 LEU A C 1
ATOM 763 O O . LEU A 1 99 ? -13.844 4.325 20.228 1.00 95.31 99 LEU A O 1
ATOM 767 N N . LEU A 1 100 ? -13.121 3.091 18.496 1.00 92.44 100 LEU A N 1
ATOM 768 C CA . LEU A 1 100 ? -13.489 1.801 19.087 1.00 92.44 100 LEU A CA 1
ATOM 769 C C . LEU A 1 100 ? -12.714 1.524 20.378 1.00 92.44 100 LEU A C 1
ATOM 771 O O . LEU A 1 100 ? -13.298 1.040 21.343 1.00 92.44 100 LEU A O 1
ATOM 775 N N . MET A 1 101 ? -11.429 1.876 20.423 1.00 92.75 101 MET A N 1
ATOM 776 C CA . MET A 1 101 ? -10.605 1.779 21.625 1.00 92.75 101 MET A CA 1
ATOM 777 C C . MET A 1 101 ? -11.150 2.679 22.741 1.00 92.75 101 MET A C 1
ATOM 779 O O . MET A 1 101 ? -11.340 2.203 23.857 1.00 92.75 101 MET A O 1
ATOM 783 N N . LEU A 1 102 ? -11.468 3.945 22.453 1.00 92.88 102 LEU A N 1
ATOM 784 C CA . LEU A 1 102 ? -12.058 4.868 23.431 1.00 92.88 102 LEU A CA 1
ATOM 785 C C . LEU A 1 102 ? -13.418 4.375 23.947 1.00 92.88 102 LEU A C 1
ATOM 787 O O . LEU A 1 102 ? -13.693 4.458 25.144 1.00 92.88 102 LEU A O 1
ATOM 791 N N . LEU A 1 103 ? -14.258 3.824 23.066 1.00 91.88 103 LEU A N 1
ATOM 792 C CA . LEU A 1 103 ? -15.525 3.200 23.452 1.00 91.88 103 LEU A CA 1
ATOM 793 C C . LEU A 1 103 ? -15.294 1.970 24.335 1.00 91.88 103 LEU A C 1
ATOM 795 O O . LEU A 1 103 ? -15.948 1.833 25.367 1.00 91.88 103 LEU A O 1
ATOM 799 N N . ALA A 1 104 ? -14.341 1.108 23.981 1.00 91.25 104 ALA A N 1
ATOM 800 C CA . ALA A 1 104 ? -13.991 -0.055 24.785 1.00 91.25 104 ALA A CA 1
ATOM 801 C C . ALA A 1 104 ? -13.498 0.358 26.179 1.00 91.25 104 ALA A C 1
ATOM 803 O O . ALA A 1 104 ? -13.983 -0.178 27.163 1.00 91.25 104 ALA A O 1
ATOM 804 N N . LEU A 1 105 ? -12.631 1.365 26.299 1.00 88.31 105 LEU A N 1
ATOM 805 C CA . LEU A 1 105 ? -12.191 1.896 27.598 1.00 88.31 105 LEU A CA 1
ATOM 806 C C . LEU A 1 105 ? -13.343 2.472 28.433 1.00 88.31 105 LEU A C 1
ATOM 808 O O . LEU A 1 105 ? -13.343 2.344 29.655 1.00 88.31 105 LEU A O 1
ATOM 812 N N . ARG A 1 106 ? -14.332 3.101 27.787 1.00 86.69 106 ARG A N 1
ATOM 813 C CA . ARG A 1 106 ? -15.490 3.682 28.477 1.00 86.69 106 ARG A CA 1
ATOM 814 C C . ARG A 1 106 ? -16.481 2.629 28.974 1.00 86.69 106 ARG A C 1
ATOM 816 O O . ARG A 1 106 ? -17.034 2.793 30.05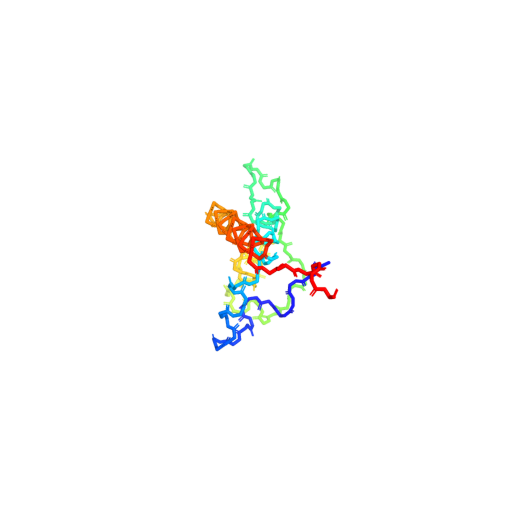8 1.00 86.69 106 ARG A O 1
ATOM 823 N N . TYR A 1 107 ? -16.747 1.597 28.175 1.00 85.44 107 TYR A N 1
ATOM 824 C CA . TYR A 1 107 ? -17.833 0.640 28.428 1.00 85.44 107 TYR A CA 1
ATOM 825 C C . TYR A 1 107 ? -17.352 -0.734 28.905 1.00 85.44 107 TYR A C 1
ATOM 827 O O . TYR A 1 107 ? -18.056 -1.403 29.659 1.00 85.44 107 TYR A O 1
ATOM 835 N N . VAL A 1 108 ? -16.155 -1.155 28.507 1.00 83.06 108 VAL A N 1
ATOM 836 C CA . VAL A 1 108 ? -15.543 -2.429 28.896 1.00 83.06 108 VAL A CA 1
ATOM 837 C C . VAL A 1 108 ? -14.580 -2.169 30.049 1.00 83.06 108 VAL A C 1
ATOM 839 O O . VAL A 1 108 ? -13.385 -1.937 29.875 1.00 83.06 108 VAL A O 1
ATOM 842 N N . ASN A 1 109 ? -15.119 -2.191 31.267 1.00 71.12 109 ASN A N 1
ATOM 843 C CA . ASN A 1 109 ? -14.321 -2.040 32.476 1.00 71.12 109 ASN A CA 1
ATOM 844 C C . ASN A 1 109 ? -13.605 -3.360 32.823 1.00 71.12 109 ASN A C 1
ATOM 846 O O . ASN A 1 109 ? -14.103 -4.153 33.620 1.00 71.12 109 ASN A O 1
ATOM 850 N N . PHE A 1 110 ? -12.424 -3.584 32.242 1.00 67.62 110 PHE A N 1
ATOM 851 C CA . PHE A 1 110 ? -11.580 -4.761 32.512 1.00 67.62 110 PHE A CA 1
ATOM 852 C C . PHE A 1 110 ? -11.066 -4.858 33.964 1.00 67.62 110 PHE A C 1
ATOM 854 O O . PHE A 1 110 ? -10.477 -5.870 34.330 1.00 67.62 110 PHE A O 1
ATOM 861 N N . GLN A 1 111 ? -11.270 -3.827 34.794 1.00 68.00 111 GLN A N 1
ATOM 862 C CA . GLN A 1 111 ? -10.837 -3.799 36.197 1.00 68.00 111 GLN A CA 1
ATOM 863 C C . GLN A 1 111 ? -11.870 -4.370 37.179 1.00 68.00 111 GLN A C 1
ATOM 865 O O . GLN A 1 111 ? -11.520 -4.627 38.325 1.00 68.00 111 GLN A O 1
ATOM 870 N N . LYS A 1 112 ? -13.126 -4.603 36.767 1.00 57.22 112 LYS A N 1
ATOM 871 C CA . LYS A 1 112 ? -14.088 -5.346 37.596 1.00 57.22 112 LYS A CA 1
ATOM 872 C C . LYS A 1 112 ? -13.894 -6.848 37.383 1.00 57.22 112 LYS A C 1
ATOM 874 O O . LYS A 1 112 ? -14.628 -7.468 36.617 1.00 57.22 112 LYS A O 1
ATOM 879 N N . ARG A 1 113 ? -12.890 -7.407 38.056 1.00 53.53 113 ARG A N 1
ATOM 880 C CA . ARG A 1 113 ? -12.886 -8.809 38.474 1.00 53.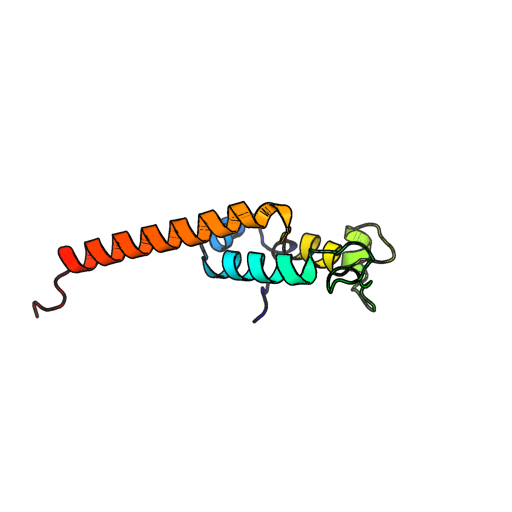53 113 ARG A CA 1
ATOM 881 C C . ARG A 1 113 ? -13.066 -8.853 39.982 1.00 53.53 113 ARG A C 1
ATOM 883 O O . ARG A 1 113 ? -12.441 -8.003 40.649 1.00 53.53 113 ARG A O 1
#

Organism: NCBI:txid100861

Sequence (113 aa):
MGYNPPTSAIPSGFRWLTTITPPKYGLSILVSQIFSKCENGNHGMGCPTLKNVPTVILKQLGKSNVTVKEFTEFMFSMKYDNNAKYNVVVVGITIAFLLLMLLALRYVNFQKR

Radius of gyration: 18.96 Å; chains: 1; bounding box: 35×29×63 Å

pLDDT: mean 83.09, std 8.72, range [45.69, 95.31]

Secondary structure (DSSP, 8-state):
---SS-GGGS-GGGHHHHHH-HHHHHHHHHHHHHHS---TTS-STTSSBPSS--HHHHHHHT-SS-BHHHHHHHHH---GGGHHHHHHHHHHHHHHHHHHHHHHHHH--TT--

Foldseek 3Di:
DDDPPFLLPDDPVCNVVLVLDLVLLVVLLVCQVQQQDQDDPSPGNNRDWDPPDPVVVCVVVVHPIDTSNRVCCNRHVRHNVCNVVSVVSNVVVVVVVVVVVVVCVVPVPPVPD